Protein AF-A0A4W3GUZ5-F1 (afdb_monomer)

Nearest PDB structures (foldseek):
  1s35-assembly1_A  TM=6.437E-01  e=1.890E-01  Homo sapiens
  8akr-assembly1_A  TM=5.026E-01  e=3.483E+00  Synechocystis sp. PCC 6803
  6zw5-assembly1_B  TM=4.633E-01  e=3.705E+00  Nostoc punctiforme

Organism: Callorhinchus milii (NCBI:txid7868)

pLDDT: mean 84.27, std 14.82, range [39.38, 98.5]

InterPro domains:
  IPR002017 Spectrin repeat [PF00435] (23-90)
  IPR018159 Spectrin/alpha-actinin [cd00176] (28-142)

Secondary structure (DSSP, 8-state):
-HHHHHHHHHTTS-HHHHHHHHHHHHHHHHHHHHHHHHHHHHHHHHHHHHHHHHS-HHHHHHHHHHHHHHHHHHHHHHHHHHHHHHHHHHHHHHHHHHHHHHHHHHHHHHHHHHHHTPPP-TT-HHHHHHHHHHHHHHHT----

Solvent-accessible surface area (backbone atoms only — not comparable to full-atom values): 8164 Å² total; per-residue (Å²): 109,73,71,57,55,54,52,60,63,50,72,77,47,56,72,67,56,53,50,51,52,52,53,50,52,56,51,49,55,52,50,54,49,49,61,66,46,47,60,54,57,50,49,52,52,52,56,50,49,58,49,37,78,74,44,56,74,69,59,23,52,56,52,52,51,53,51,52,53,50,51,52,52,50,55,48,52,53,52,52,54,52,54,52,52,51,50,52,55,51,54,50,50,54,50,52,52,52,55,47,53,54,49,55,48,48,54,51,50,53,51,54,56,53,58,73,65,57,81,81,60,89,92,40,68,65,64,54,50,56,52,51,52,55,52,52,63,55,68,76,59,67,82,129

Sequence (144 aa):
KVLFITKNKLNGLGPHIIVHLFLYKTTKELQDGIGSQHAVVTSLNVTGKEIIDQSSTADAGILKEKLSSLNRRWQGVCRQVDARKKRLEEDKTLLSELQKDLKEFNCWLEEGERIVRIELVPGNEQNLKDSLETVKLQVDEIPS

Radius of gyration: 30.81 Å; Cα contacts (8 Å, |Δi|>4): 38; chains: 1; bounding box: 66×42×89 Å

Mean predicted aligned error: 10.31 Å

Structure (mmCIF, N/CA/C/O backbone):
data_AF-A0A4W3GUZ5-F1
#
_entry.id   AF-A0A4W3GUZ5-F1
#
loop_
_atom_site.group_PDB
_atom_site.id
_atom_site.type_symbol
_atom_site.label_atom_id
_atom_site.label_alt_id
_atom_site.label_comp_id
_atom_site.label_asym_id
_atom_site.label_entity_id
_atom_site.label_seq_id
_atom_site.pdbx_PDB_ins_code
_atom_site.Cartn_x
_atom_site.Cartn_y
_atom_site.Cartn_z
_atom_site.occupancy
_atom_site.B_iso_or_equiv
_atom_site.auth_seq_id
_atom_site.auth_comp_id
_atom_site.auth_asym_id
_atom_site.auth_atom_id
_atom_site.pdbx_PDB_model_num
ATOM 1 N N . LYS A 1 1 ? 3.887 33.403 -6.277 1.00 49.62 1 L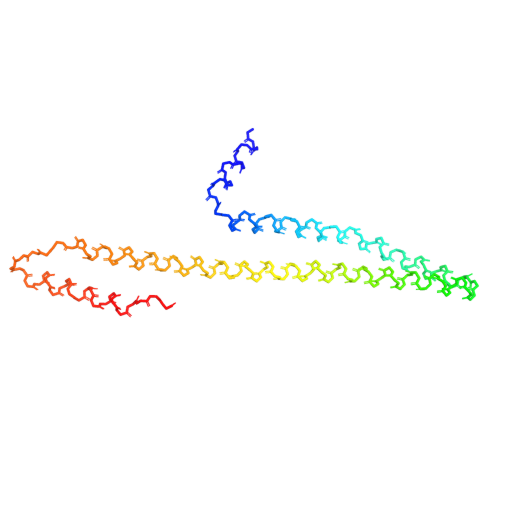YS A N 1
ATOM 2 C CA . LYS A 1 1 ? 5.107 32.859 -6.935 1.00 49.62 1 LYS A CA 1
ATOM 3 C C . LYS A 1 1 ? 5.227 31.334 -6.788 1.00 49.62 1 LYS A C 1
ATOM 5 O O . LYS A 1 1 ? 5.288 30.675 -7.814 1.00 49.62 1 LYS A O 1
ATOM 10 N N . VAL A 1 2 ? 5.141 30.754 -5.581 1.00 39.38 2 VAL A N 1
ATOM 11 C CA . VAL A 1 2 ? 5.211 29.283 -5.366 1.00 39.38 2 VAL A CA 1
ATOM 12 C C . VAL A 1 2 ? 4.138 28.495 -6.139 1.00 39.38 2 VAL A C 1
ATOM 14 O O . VAL A 1 2 ? 4.479 27.525 -6.807 1.00 39.38 2 VAL A O 1
ATOM 17 N N . LEU A 1 3 ? 2.880 28.963 -6.148 1.00 46.75 3 LEU A N 1
ATOM 18 C CA . LEU A 1 3 ? 1.769 28.337 -6.894 1.00 46.75 3 LEU A CA 1
ATOM 19 C C . LEU A 1 3 ? 1.956 28.341 -8.427 1.00 46.75 3 LEU A C 1
ATOM 21 O O . LEU A 1 3 ? 1.465 27.460 -9.121 1.00 46.75 3 LEU A O 1
ATOM 25 N N . PHE A 1 4 ? 2.660 29.343 -8.964 1.00 39.50 4 PHE A N 1
ATOM 26 C CA . PHE A 1 4 ? 2.895 29.498 -10.406 1.00 39.50 4 PHE A CA 1
ATOM 27 C C . PHE A 1 4 ? 4.003 28.554 -10.893 1.00 39.50 4 PHE A C 1
ATOM 29 O O . PHE A 1 4 ? 3.905 27.969 -11.967 1.00 39.50 4 PHE A O 1
ATOM 36 N N . ILE A 1 5 ? 5.027 28.355 -10.056 1.00 47.22 5 ILE A N 1
ATOM 37 C CA . ILE A 1 5 ? 6.128 27.421 -10.313 1.00 47.22 5 ILE A CA 1
ATOM 38 C C . ILE A 1 5 ? 5.617 25.975 -10.287 1.00 47.22 5 ILE A C 1
ATOM 40 O O . ILE A 1 5 ? 5.989 25.184 -11.147 1.00 47.22 5 ILE A O 1
ATOM 44 N N . THR A 1 6 ? 4.719 25.632 -9.359 1.00 51.03 6 THR A N 1
ATOM 45 C CA . THR A 1 6 ? 4.108 24.290 -9.308 1.00 51.03 6 THR A CA 1
ATOM 46 C C . THR A 1 6 ? 3.211 24.022 -10.512 1.00 51.03 6 THR A C 1
ATOM 48 O O . THR A 1 6 ? 3.285 22.939 -11.082 1.00 51.03 6 THR A O 1
ATOM 51 N N . LYS A 1 7 ? 2.425 25.011 -10.957 1.00 47.41 7 LYS A N 1
ATOM 52 C CA . LYS A 1 7 ? 1.562 24.871 -12.139 1.00 47.41 7 LYS A CA 1
ATOM 53 C C . LYS A 1 7 ? 2.373 24.630 -13.420 1.00 47.41 7 LYS A C 1
ATOM 55 O O . LYS A 1 7 ? 2.067 23.706 -14.159 1.00 47.41 7 LYS A O 1
ATOM 60 N N . ASN A 1 8 ? 3.467 25.369 -13.630 1.00 44.81 8 ASN A N 1
ATOM 61 C CA . ASN A 1 8 ? 4.346 25.160 -14.790 1.00 44.81 8 ASN A CA 1
ATOM 62 C C . ASN A 1 8 ? 5.109 23.828 -14.754 1.00 44.81 8 ASN A C 1
ATOM 64 O O . ASN A 1 8 ? 5.341 23.230 -15.799 1.00 44.81 8 ASN A O 1
ATOM 68 N N . LYS A 1 9 ? 5.469 23.332 -13.565 1.00 54.53 9 LYS A N 1
ATOM 69 C CA . LYS A 1 9 ? 6.187 22.057 -13.417 1.00 54.53 9 LYS A CA 1
ATOM 70 C C . LYS A 1 9 ? 5.290 20.836 -13.648 1.00 54.53 9 LYS A C 1
ATOM 72 O O . LYS A 1 9 ? 5.792 19.786 -14.019 1.00 54.53 9 LYS A O 1
ATOM 77 N N . LEU A 1 10 ? 3.977 20.989 -13.459 1.00 53.38 10 LEU A N 1
ATOM 78 C CA . LEU A 1 10 ? 2.970 19.966 -13.753 1.00 53.38 10 LEU A CA 1
ATOM 79 C C . LEU A 1 10 ? 2.587 19.929 -15.243 1.00 53.38 10 LEU A C 1
ATOM 81 O O . LEU A 1 10 ? 2.287 18.858 -15.752 1.00 53.38 10 LEU A O 1
ATOM 85 N N . ASN A 1 11 ? 2.654 21.062 -15.950 1.00 53.12 11 ASN A N 1
ATOM 86 C CA . ASN A 1 11 ? 2.258 21.170 -17.363 1.00 53.12 11 ASN A CA 1
ATOM 87 C C . ASN A 1 11 ? 3.154 20.383 -18.342 1.00 53.12 11 ASN A C 1
ATOM 89 O O . ASN A 1 11 ? 2.735 20.134 -19.466 1.00 53.12 11 ASN A O 1
ATOM 93 N N . GLY A 1 12 ? 4.372 20.009 -17.935 1.00 62.91 12 GLY A N 1
ATOM 94 C CA . GLY A 1 12 ? 5.283 19.169 -18.728 1.00 62.91 12 GLY A CA 1
ATOM 95 C C . GLY A 1 12 ? 5.261 17.685 -18.349 1.00 62.91 12 GLY A C 1
ATOM 96 O O . GLY A 1 12 ? 5.995 16.895 -18.936 1.00 62.91 12 GLY A O 1
ATOM 97 N N . LEU A 1 13 ? 4.465 17.295 -17.349 1.00 64.88 13 LEU A N 1
ATOM 98 C CA . LEU A 1 13 ? 4.357 15.906 -16.919 1.00 64.88 13 LEU A CA 1
ATOM 99 C C . LEU A 1 13 ? 3.224 15.234 -17.690 1.00 64.88 13 LEU A C 1
ATOM 101 O O . LEU A 1 13 ? 2.100 15.731 -17.715 1.00 64.88 13 LEU A O 1
ATOM 105 N N . GLY A 1 14 ? 3.518 14.090 -18.310 1.00 75.12 14 GLY A N 1
ATOM 106 C CA . GLY A 1 14 ? 2.505 13.311 -19.017 1.00 75.12 14 GLY A CA 1
ATOM 107 C C . GLY A 1 14 ? 1.321 12.942 -18.102 1.00 75.12 14 GLY A C 1
ATOM 108 O O . GLY A 1 14 ? 1.504 12.828 -16.883 1.00 75.12 14 GLY A O 1
ATOM 109 N N . PRO A 1 15 ? 0.117 12.700 -18.661 1.00 77.06 15 PRO A N 1
ATOM 110 C CA . PRO A 1 15 ? -1.101 12.416 -17.892 1.00 77.06 15 PRO A CA 1
ATOM 111 C C . PRO A 1 15 ? -0.916 11.311 -16.847 1.00 77.06 15 PRO A C 1
ATOM 113 O O . PRO A 1 15 ? -1.411 11.416 -15.727 1.00 77.06 15 PRO A O 1
ATOM 116 N N . HIS A 1 16 ? -0.126 10.290 -17.186 1.00 73.75 16 HIS A N 1
ATOM 117 C CA . HIS A 1 16 ? 0.205 9.178 -16.301 1.00 73.75 16 HIS A CA 1
ATOM 118 C C . HIS A 1 16 ? 0.897 9.625 -15.001 1.00 73.75 16 HIS A C 1
ATOM 120 O O . HIS A 1 16 ? 0.528 9.198 -13.908 1.00 73.75 16 HIS A O 1
ATOM 126 N N . ILE A 1 17 ? 1.864 10.542 -15.093 1.00 78.06 17 ILE A N 1
ATOM 127 C CA . ILE A 1 17 ? 2.620 11.033 -13.933 1.00 78.06 17 ILE A CA 1
ATOM 128 C C . ILE A 1 17 ? 1.716 11.878 -13.031 1.00 78.06 17 ILE A C 1
ATOM 130 O O . ILE A 1 17 ? 1.789 11.777 -11.806 1.00 78.06 17 ILE A O 1
ATOM 134 N N . ILE A 1 18 ? 0.829 12.680 -13.623 1.00 83.00 18 ILE A N 1
ATOM 135 C CA . ILE A 1 18 ? -0.147 13.483 -12.876 1.00 83.00 18 ILE A CA 1
ATOM 136 C C . ILE A 1 18 ? -1.091 12.571 -12.082 1.00 83.00 18 ILE A C 1
ATOM 138 O O . ILE A 1 18 ? -1.304 12.801 -10.888 1.00 83.00 18 ILE A O 1
ATOM 142 N N . VAL A 1 19 ? -1.612 11.515 -12.716 1.00 85.12 19 VAL A N 1
ATOM 143 C CA . VAL A 1 19 ? -2.472 10.520 -12.057 1.00 85.12 19 VAL A CA 1
ATOM 144 C C . VAL A 1 19 ? -1.721 9.825 -10.922 1.00 85.12 19 VAL A C 1
ATOM 146 O O . VAL A 1 19 ? -2.227 9.789 -9.800 1.00 85.12 19 VAL A O 1
ATOM 149 N N . HIS A 1 20 ? -0.493 9.360 -11.159 1.00 84.69 20 HIS A N 1
ATOM 150 C CA . HIS A 1 20 ? 0.327 8.723 -10.128 1.00 84.69 20 HIS A CA 1
ATOM 151 C C . HIS A 1 20 ? 0.568 9.649 -8.920 1.00 84.69 20 HIS A C 1
ATOM 153 O O . HIS A 1 20 ? 0.384 9.239 -7.774 1.00 84.69 20 HIS A O 1
ATOM 159 N N . LEU A 1 21 ? 0.911 10.924 -9.143 1.00 86.44 21 LEU A N 1
ATOM 160 C CA . LEU A 1 21 ? 1.112 11.902 -8.064 1.00 86.44 21 LEU A CA 1
ATOM 161 C C . LEU A 1 21 ? -0.167 12.161 -7.255 1.00 86.44 21 LEU A C 1
ATOM 163 O O . LEU A 1 21 ? -0.114 12.264 -6.026 1.00 86.44 21 LEU A O 1
ATOM 167 N N . PHE A 1 22 ? -1.317 12.251 -7.925 1.00 89.50 22 PHE A N 1
ATOM 168 C CA . PHE A 1 22 ? -2.608 12.417 -7.260 1.00 89.50 22 PHE A CA 1
ATOM 169 C C . PHE A 1 22 ? -2.973 11.189 -6.413 1.00 89.50 22 PHE A C 1
ATOM 171 O O . PHE A 1 22 ? -3.372 11.319 -5.249 1.00 89.50 22 PHE A O 1
ATOM 178 N N . LEU A 1 23 ? -2.796 9.989 -6.969 1.00 91.38 23 LEU A N 1
ATOM 179 C CA . LEU A 1 23 ? -3.046 8.735 -6.262 1.00 91.38 23 LEU A CA 1
ATOM 180 C C . LEU A 1 23 ? -2.109 8.567 -5.065 1.00 91.38 23 LEU A C 1
ATOM 182 O O . LEU A 1 23 ? -2.572 8.160 -3.998 1.00 91.38 23 LEU A O 1
ATOM 186 N N . TYR A 1 24 ? -0.837 8.936 -5.206 1.00 91.06 24 TYR A N 1
ATOM 187 C CA . TYR A 1 24 ? 0.133 8.933 -4.114 1.00 91.06 24 TYR A CA 1
ATOM 188 C C . TYR A 1 24 ? -0.286 9.865 -2.982 1.00 91.06 24 TYR A C 1
ATOM 190 O O . TYR A 1 24 ? -0.381 9.440 -1.830 1.00 91.06 24 TYR A O 1
ATOM 198 N N . LYS A 1 25 ? -0.608 11.121 -3.310 1.00 92.25 25 LYS A N 1
ATOM 199 C CA . LYS A 1 25 ? -1.028 12.117 -2.320 1.00 92.25 25 LYS A CA 1
ATOM 200 C C . LYS A 1 25 ? -2.247 11.643 -1.528 1.00 92.25 25 LYS A C 1
ATOM 202 O O . LYS A 1 25 ? -2.212 11.627 -0.303 1.00 92.25 25 LYS A O 1
ATOM 207 N N . THR A 1 26 ? -3.293 11.215 -2.227 1.00 93.81 26 THR A N 1
ATOM 208 C CA . THR A 1 26 ? -4.536 10.765 -1.583 1.00 93.81 26 THR A CA 1
ATOM 209 C C . THR A 1 26 ? -4.342 9.483 -0.767 1.00 93.81 26 THR A C 1
ATOM 211 O O . THR A 1 26 ? -4.942 9.335 0.292 1.00 93.81 26 THR A O 1
ATOM 214 N N . THR A 1 27 ? -3.470 8.563 -1.197 1.00 94.19 27 THR A N 1
ATOM 215 C CA . THR A 1 27 ? -3.127 7.364 -0.406 1.00 94.19 27 THR A CA 1
ATOM 216 C C . THR A 1 27 ? -2.390 7.737 0.880 1.00 94.19 27 THR A C 1
ATOM 218 O O . THR A 1 27 ? -2.690 7.179 1.934 1.00 94.19 27 THR A O 1
ATOM 221 N N . LYS A 1 28 ? -1.474 8.710 0.816 1.00 93.88 28 LYS A N 1
ATOM 222 C CA . LYS A 1 28 ? -0.751 9.211 1.989 1.00 93.88 28 LYS A CA 1
ATOM 223 C C . LYS A 1 28 ? -1.691 9.860 3.007 1.00 93.88 28 LYS A C 1
ATOM 225 O O . LYS A 1 28 ? -1.638 9.507 4.177 1.00 93.88 28 LYS A O 1
ATOM 230 N N . GLU A 1 29 ? -2.597 10.728 2.557 1.00 95.62 29 GLU A N 1
ATOM 231 C CA . GLU A 1 29 ? -3.604 11.368 3.422 1.00 95.62 29 GLU A CA 1
ATOM 232 C C . GLU A 1 29 ? -4.479 10.333 4.153 1.00 95.62 29 GLU A C 1
ATOM 234 O O . GLU A 1 29 ? -4.759 10.478 5.342 1.00 95.62 29 GLU A O 1
ATOM 239 N N . LEU A 1 30 ? -4.869 9.249 3.470 1.00 95.56 30 LEU A N 1
ATOM 240 C CA . LEU A 1 30 ? -5.607 8.144 4.090 1.00 95.56 30 LEU A CA 1
ATOM 241 C C . LEU A 1 30 ? -4.767 7.384 5.125 1.00 95.56 30 LEU A C 1
ATOM 243 O O . LEU A 1 30 ? -5.295 6.969 6.156 1.00 95.56 30 LEU A O 1
ATOM 247 N N . GLN A 1 31 ? -3.473 7.201 4.864 1.00 96.56 31 GLN A N 1
ATOM 248 C CA . GLN A 1 31 ? -2.564 6.497 5.766 1.00 96.56 31 GLN A CA 1
ATOM 249 C C . GLN A 1 31 ? -2.292 7.310 7.040 1.00 96.56 31 GLN A C 1
ATOM 251 O O . GLN A 1 31 ? -2.350 6.762 8.142 1.00 96.56 31 GLN A O 1
ATOM 256 N N . ASP A 1 32 ? -2.103 8.622 6.898 1.00 95.81 32 ASP A N 1
ATOM 257 C CA . ASP A 1 32 ? -1.996 9.562 8.017 1.00 95.81 32 ASP A CA 1
ATOM 258 C C . ASP A 1 32 ? -3.306 9.583 8.830 1.00 95.81 32 ASP A C 1
ATOM 260 O O . ASP A 1 32 ? -3.294 9.520 10.063 1.00 95.81 32 ASP A O 1
ATOM 264 N N . GLY A 1 33 ? -4.451 9.573 8.135 1.00 96.50 33 GLY A N 1
ATOM 265 C CA . GLY A 1 33 ? -5.777 9.420 8.732 1.00 96.50 33 GLY A CA 1
ATOM 266 C C . GLY A 1 33 ? -5.899 8.155 9.586 1.00 96.50 33 GLY A C 1
ATOM 267 O O . GLY A 1 33 ? -6.305 8.241 10.746 1.00 96.50 33 GLY A O 1
ATOM 268 N N . ILE A 1 34 ? -5.482 6.996 9.067 1.00 97.00 34 ILE A N 1
ATOM 269 C CA . ILE A 1 34 ? -5.437 5.741 9.836 1.00 97.00 34 ILE A CA 1
ATOM 270 C C . ILE A 1 34 ? -4.531 5.884 11.062 1.00 97.00 34 ILE A C 1
ATOM 272 O O . ILE A 1 34 ? -4.941 5.524 12.165 1.00 97.00 34 ILE A O 1
ATOM 276 N N . GLY A 1 35 ? -3.327 6.437 10.898 1.00 94.88 35 GLY A N 1
ATOM 277 C CA . GLY A 1 35 ? -2.393 6.643 12.006 1.00 94.88 35 GLY A CA 1
ATOM 278 C C . GLY A 1 35 ? -3.012 7.465 13.140 1.00 94.88 35 GLY A C 1
ATOM 279 O O . GLY A 1 35 ? -2.959 7.058 14.300 1.00 94.88 35 GLY A O 1
ATOM 280 N N . SER A 1 36 ? -3.686 8.568 12.801 1.00 95.38 36 SER A N 1
ATOM 281 C CA . SER A 1 36 ? -4.362 9.425 13.786 1.00 95.38 36 SER A CA 1
ATOM 282 C C . SER A 1 36 ? -5.522 8.731 14.512 1.00 95.38 36 SER A C 1
ATOM 284 O O . SER A 1 36 ? -5.697 8.910 15.716 1.00 95.38 36 SER A O 1
ATOM 286 N N . GLN A 1 37 ? -6.304 7.908 13.807 1.00 96.31 37 GLN A N 1
ATOM 287 C CA . GLN A 1 37 ? -7.479 7.241 14.376 1.00 96.31 37 GLN A CA 1
ATOM 288 C C . GLN A 1 37 ? -7.128 5.961 15.145 1.00 96.31 37 GLN A C 1
ATOM 290 O O . 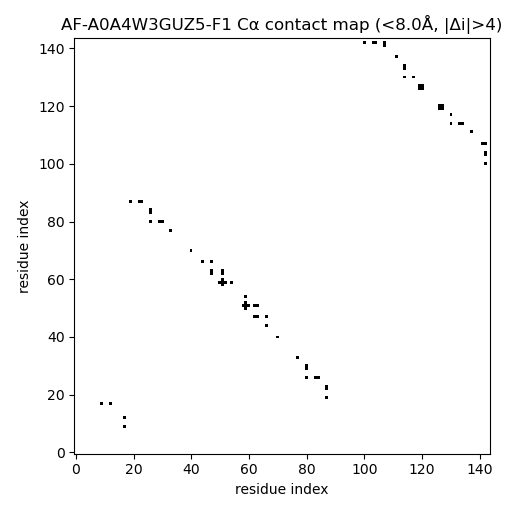GLN A 1 37 ? -7.936 5.482 15.943 1.00 96.31 37 GLN A O 1
ATOM 295 N N . HIS A 1 38 ? -5.918 5.422 14.972 1.00 96.38 38 HIS A N 1
ATOM 296 C CA . HIS A 1 38 ? -5.486 4.196 15.641 1.00 96.38 38 HIS A CA 1
ATOM 297 C C . HIS A 1 38 ? -5.580 4.295 17.173 1.00 96.38 38 HIS A C 1
ATOM 299 O O . HIS A 1 38 ? -6.084 3.381 17.834 1.00 96.38 38 HIS A O 1
ATOM 305 N N . ALA A 1 39 ? -5.133 5.416 17.749 1.00 96.00 39 ALA A N 1
ATOM 306 C CA . ALA A 1 39 ? -5.196 5.643 19.193 1.00 96.00 39 ALA A CA 1
ATOM 307 C C . ALA A 1 39 ? -6.645 5.697 19.705 1.00 96.00 39 ALA A C 1
ATOM 309 O O . ALA A 1 39 ? -6.954 5.117 20.745 1.00 96.00 39 ALA A O 1
ATOM 310 N N . VAL A 1 40 ? -7.546 6.318 18.937 1.00 97.25 40 VAL A N 1
ATOM 311 C CA . VAL A 1 40 ? -8.975 6.419 19.267 1.00 97.25 40 VAL A CA 1
ATOM 312 C C . VAL A 1 40 ? -9.623 5.036 19.287 1.00 97.25 40 VAL A C 1
ATOM 314 O O . VAL A 1 40 ? -10.270 4.673 20.266 1.00 97.25 40 VAL A O 1
ATOM 317 N N . VAL A 1 41 ? -9.404 4.223 18.249 1.00 97.81 41 VAL A N 1
ATOM 318 C CA . VAL A 1 41 ? -9.941 2.852 18.181 1.00 97.81 41 VAL A CA 1
ATOM 319 C C . VAL A 1 41 ? -9.376 1.978 19.301 1.00 97.81 41 VAL A C 1
ATOM 321 O O . VAL A 1 41 ? -10.101 1.174 19.885 1.00 97.81 41 VAL A O 1
ATOM 324 N N . THR A 1 42 ? -8.099 2.149 19.644 1.00 97.25 42 THR A N 1
ATOM 325 C CA . THR A 1 42 ? -7.472 1.423 20.758 1.00 97.25 42 THR A CA 1
ATOM 326 C C . THR A 1 42 ? -8.114 1.803 22.091 1.00 97.25 42 THR A C 1
ATOM 328 O O . THR A 1 42 ? -8.525 0.922 22.843 1.00 97.25 42 THR A O 1
ATOM 331 N N . SER A 1 43 ? -8.276 3.102 22.358 1.00 97.62 43 SER A N 1
ATOM 332 C CA . SER A 1 43 ? -8.922 3.599 23.577 1.00 97.62 43 SER A CA 1
ATOM 333 C C . SER A 1 43 ? -10.373 3.128 23.690 1.00 97.62 43 SER A C 1
ATOM 335 O O . SER A 1 43 ? -10.755 2.622 24.741 1.00 97.62 43 SER A O 1
ATOM 337 N N . LEU A 1 44 ? -11.154 3.187 22.605 1.00 97.31 44 LEU A N 1
ATOM 338 C CA . LEU A 1 44 ? -12.534 2.685 22.587 1.00 97.31 44 LEU A CA 1
ATOM 339 C C . LEU A 1 44 ? -12.622 1.196 22.935 1.00 97.31 44 LEU A C 1
ATOM 341 O O . LEU A 1 44 ? -13.555 0.784 23.619 1.00 97.31 44 LEU A O 1
ATOM 345 N N . ASN A 1 45 ? -11.661 0.386 22.487 1.00 97.88 45 ASN A N 1
ATOM 346 C CA . ASN A 1 45 ? -11.614 -1.032 22.833 1.00 97.88 45 ASN A CA 1
ATOM 347 C C . ASN A 1 45 ? -11.256 -1.268 24.303 1.00 97.88 45 ASN A C 1
ATOM 349 O O . ASN A 1 45 ? -11.859 -2.135 24.931 1.00 97.88 45 ASN A O 1
ATOM 353 N N . VAL A 1 46 ? -10.303 -0.506 24.850 1.00 98.00 46 VAL A N 1
ATOM 354 C CA . VAL A 1 46 ? -9.912 -0.599 26.267 1.00 98.00 46 VAL A CA 1
ATOM 355 C C . VAL A 1 46 ? -11.082 -0.201 27.163 1.00 98.00 46 VAL A C 1
ATOM 357 O O . VAL A 1 46 ? -11.570 -1.028 27.928 1.00 98.00 46 VAL A O 1
ATOM 360 N N . THR A 1 47 ? -11.605 1.013 26.993 1.00 97.75 47 THR A N 1
ATOM 361 C CA . THR A 1 47 ? -12.738 1.518 27.781 1.00 97.75 47 THR A CA 1
ATOM 362 C C . THR A 1 47 ? -13.990 0.671 27.570 1.00 97.75 47 THR A C 1
ATOM 364 O O . THR A 1 47 ? -14.716 0.367 28.510 1.00 97.75 47 THR A O 1
ATOM 367 N N . GLY A 1 48 ? -14.241 0.231 26.336 1.00 97.56 48 GLY A N 1
ATOM 368 C CA . GLY A 1 48 ? -15.364 -0.646 26.030 1.00 97.56 48 GLY A CA 1
ATOM 369 C C . GLY A 1 48 ? -15.288 -1.984 26.767 1.00 97.56 48 GLY A C 1
ATOM 370 O O . GLY A 1 48 ? -16.312 -2.473 27.237 1.00 97.56 48 GLY A O 1
ATOM 371 N N . LYS A 1 49 ? -14.087 -2.553 26.920 1.00 96.88 49 LYS A N 1
ATOM 372 C CA . LYS A 1 49 ? -13.872 -3.775 27.701 1.00 96.88 49 LYS A CA 1
ATOM 373 C C . LYS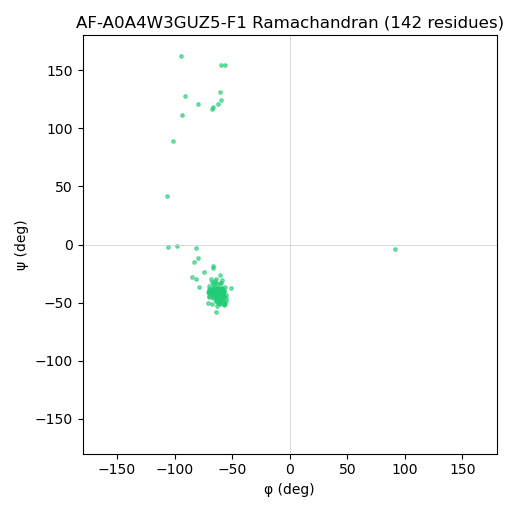 A 1 49 ? -14.116 -3.547 29.195 1.00 96.88 49 LYS A C 1
ATOM 375 O O . LYS A 1 49 ? -14.825 -4.339 29.803 1.00 96.88 49 LYS A O 1
ATOM 380 N N . GLU A 1 50 ? -13.613 -2.448 29.752 1.00 97.56 50 GLU A N 1
ATOM 381 C CA . GLU A 1 50 ? -13.842 -2.086 31.161 1.00 97.56 50 GLU A CA 1
ATOM 382 C C . GLU A 1 50 ? -15.337 -1.942 31.484 1.00 97.56 50 GLU A C 1
ATOM 384 O O . GLU A 1 50 ? -15.797 -2.417 32.521 1.00 97.56 50 GLU A O 1
ATOM 389 N N . ILE A 1 51 ? -16.112 -1.333 30.579 1.00 96.88 51 ILE A N 1
ATOM 390 C CA . ILE A 1 51 ? -17.566 -1.184 30.738 1.00 96.88 51 ILE A CA 1
ATOM 391 C C . ILE A 1 51 ? -18.267 -2.542 30.646 1.00 96.88 51 ILE A C 1
ATOM 393 O O . ILE A 1 51 ? -19.162 -2.816 31.444 1.00 96.88 51 ILE A O 1
ATOM 397 N N . ILE A 1 52 ? -17.873 -3.397 29.696 1.00 97.50 52 ILE A N 1
ATOM 398 C CA . ILE A 1 52 ? -18.418 -4.758 29.556 1.00 97.50 52 ILE A CA 1
ATOM 399 C C . ILE A 1 52 ? -18.258 -5.541 30.862 1.00 97.50 52 ILE A C 1
ATOM 401 O O . ILE A 1 52 ? -19.215 -6.180 31.295 1.00 97.50 52 ILE A O 1
ATOM 405 N N . ASP A 1 53 ? -17.092 -5.447 31.503 1.00 96.19 53 ASP A N 1
ATOM 406 C CA . ASP A 1 53 ? -16.777 -6.182 32.733 1.00 96.19 53 ASP A CA 1
ATOM 407 C C . ASP A 1 53 ? -17.625 -5.725 33.942 1.00 96.19 53 ASP A C 1
ATOM 409 O O . ASP A 1 53 ? -17.779 -6.472 34.907 1.00 96.19 53 ASP A O 1
ATOM 413 N N . GLN A 1 54 ? -18.210 -4.522 33.886 1.00 96.50 54 GLN A N 1
ATOM 414 C CA . GLN A 1 54 ? -19.045 -3.933 34.946 1.00 96.50 54 GLN A CA 1
ATOM 415 C C . GLN A 1 54 ? -20.549 -3.944 34.622 1.00 96.50 54 GLN A C 1
ATOM 417 O O . GLN A 1 54 ? -21.363 -3.492 35.428 1.00 96.50 54 GLN A O 1
ATOM 422 N N . SER A 1 55 ? -20.932 -4.421 33.436 1.00 94.75 55 SER A N 1
ATOM 423 C CA . SER A 1 55 ? -22.301 -4.326 32.923 1.00 94.75 55 SER A CA 1
ATOM 424 C C . SER A 1 55 ? -23.136 -5.573 33.209 1.00 94.75 55 SER A C 1
ATOM 426 O O . SER A 1 55 ? -22.622 -6.668 33.443 1.00 94.75 55 SER A O 1
ATOM 428 N N . SER A 1 56 ? -24.461 -5.425 33.114 1.00 96.00 56 SER A N 1
ATOM 429 C CA . SER A 1 56 ? -25.368 -6.573 33.058 1.00 96.00 56 SER A CA 1
ATOM 430 C C . SER A 1 56 ? -25.046 -7.455 31.841 1.00 96.00 56 SER A C 1
ATOM 432 O O . SER A 1 56 ? -24.542 -6.970 30.826 1.00 96.00 56 SER A O 1
ATOM 434 N N . THR A 1 57 ? -25.368 -8.752 31.893 1.00 94.50 57 THR A N 1
ATOM 435 C CA . THR A 1 57 ? -25.097 -9.679 30.775 1.00 94.50 57 THR A CA 1
ATOM 436 C C . THR A 1 57 ? -25.727 -9.215 29.456 1.00 94.50 57 THR A C 1
ATOM 438 O O . THR A 1 57 ? -25.121 -9.377 28.396 1.00 94.50 57 THR A O 1
ATOM 441 N N . ALA A 1 58 ? -26.921 -8.617 29.515 1.00 95.56 58 ALA A N 1
ATOM 442 C CA . ALA A 1 58 ? -27.609 -8.095 28.339 1.00 95.56 58 ALA A CA 1
ATOM 443 C C . ALA A 1 58 ? -26.863 -6.893 27.731 1.00 95.56 58 ALA A C 1
ATOM 445 O O . ALA A 1 58 ? -26.541 -6.908 26.541 1.00 95.56 58 ALA A O 1
ATOM 446 N N . ASP A 1 59 ? -26.518 -5.894 28.549 1.00 95.31 59 ASP A N 1
ATOM 447 C CA . ASP A 1 59 ? -25.831 -4.677 28.089 1.00 95.31 59 ASP A CA 1
ATOM 448 C C . ASP A 1 59 ? -24.406 -4.975 27.600 1.00 95.31 59 ASP A C 1
ATOM 450 O O . ASP A 1 59 ? -23.971 -4.468 26.560 1.00 95.31 59 ASP A O 1
ATOM 454 N N . ALA A 1 60 ? -23.704 -5.872 28.299 1.00 96.62 60 ALA A N 1
ATOM 455 C CA . ALA A 1 60 ? -22.395 -6.383 27.907 1.00 96.62 60 ALA A CA 1
ATOM 456 C C . ALA A 1 60 ? -22.431 -7.046 26.519 1.00 96.62 60 ALA A C 1
ATOM 458 O O . ALA A 1 60 ? -21.543 -6.814 25.693 1.00 96.62 60 ALA A O 1
ATOM 459 N N . GLY A 1 61 ? -23.469 -7.841 26.236 1.00 97.06 61 GLY A N 1
ATOM 460 C CA . GLY A 1 61 ? -23.673 -8.472 24.931 1.00 97.06 61 GLY A CA 1
ATOM 461 C C . GLY A 1 61 ? -23.821 -7.449 23.803 1.00 97.06 61 GLY A C 1
ATOM 462 O O . GLY A 1 61 ? -23.118 -7.537 22.793 1.00 97.06 61 GLY A O 1
ATOM 463 N N . ILE A 1 62 ? -24.664 -6.433 24.011 1.00 96.94 62 ILE A N 1
ATOM 464 C CA . ILE A 1 62 ? -24.903 -5.357 23.036 1.00 96.94 62 ILE A CA 1
ATOM 465 C C . ILE A 1 62 ? -23.613 -4.572 22.761 1.00 96.94 62 ILE A C 1
ATOM 467 O O . ILE A 1 62 ? -23.268 -4.310 21.604 1.00 96.94 62 ILE A O 1
ATOM 471 N N . LEU A 1 63 ? -22.871 -4.192 23.805 1.00 97.25 63 LEU A N 1
ATOM 472 C CA . LEU A 1 63 ? -21.631 -3.428 23.646 1.00 97.25 63 LEU A CA 1
ATOM 473 C C . LEU A 1 63 ? -20.542 -4.249 22.940 1.00 97.25 63 LEU A C 1
ATOM 475 O O . LEU A 1 63 ? -19.857 -3.732 22.052 1.00 97.25 63 LEU A O 1
ATOM 479 N N . LYS A 1 64 ? -20.426 -5.543 23.255 1.00 97.50 64 LYS A N 1
ATOM 480 C CA . LYS A 1 64 ? -19.486 -6.453 22.587 1.00 97.50 64 LYS A CA 1
ATOM 481 C C . LYS A 1 64 ? -19.772 -6.574 21.091 1.00 97.50 64 LYS A C 1
ATOM 483 O O . LYS A 1 64 ? -18.833 -6.574 20.288 1.00 97.50 64 LYS A O 1
ATOM 488 N N . GLU A 1 65 ? -21.042 -6.641 20.697 1.00 98.12 65 GLU A N 1
ATOM 489 C CA . GLU A 1 65 ? -21.436 -6.672 19.286 1.00 98.12 65 GLU A CA 1
ATOM 490 C C . GLU A 1 65 ? -21.055 -5.367 18.571 1.00 98.12 65 GLU A C 1
ATOM 492 O O . GLU A 1 65 ? -20.426 -5.395 17.507 1.00 98.12 65 GLU A O 1
ATOM 497 N N . LYS A 1 66 ? -21.343 -4.215 19.189 1.00 97.75 66 LYS A N 1
ATOM 498 C CA . LYS A 1 66 ? -20.982 -2.897 18.643 1.00 97.75 66 LYS A CA 1
ATOM 499 C C . LYS A 1 66 ? -19.470 -2.736 18.464 1.00 97.75 66 LYS A C 1
ATOM 501 O O . LYS A 1 66 ? -19.036 -2.313 17.390 1.00 97.75 66 LYS A O 1
ATOM 506 N N . LEU A 1 67 ? -18.667 -3.118 19.461 1.00 98.06 67 LEU A N 1
ATOM 507 C CA . LEU A 1 67 ? -17.200 -3.099 19.367 1.00 98.06 67 LEU A CA 1
ATOM 508 C C . LEU A 1 67 ? -16.687 -4.055 18.287 1.00 98.06 67 LEU A C 1
ATOM 510 O O . LEU A 1 67 ? -15.802 -3.700 17.510 1.00 98.06 67 LEU A O 1
ATOM 514 N N . SER A 1 68 ? -17.276 -5.247 18.176 1.00 98.06 68 SER A N 1
ATOM 515 C CA . SER A 1 68 ? -16.910 -6.216 17.135 1.00 98.06 68 SER A CA 1
ATOM 516 C C . SER A 1 68 ? -17.183 -5.671 15.730 1.00 98.06 68 SER A C 1
ATOM 518 O O . SER A 1 68 ? -16.342 -5.800 14.836 1.00 98.06 68 SER A O 1
ATOM 520 N N . SER A 1 69 ? -18.329 -5.014 15.535 1.00 98.25 69 SER A N 1
ATOM 521 C CA . SER A 1 69 ? -18.685 -4.358 14.272 1.00 98.25 69 SER A CA 1
ATOM 522 C C . SER A 1 69 ? -17.733 -3.203 13.936 1.00 98.25 69 SER A C 1
ATOM 524 O O . SER A 1 69 ? -17.222 -3.128 12.813 1.00 98.25 69 SER A O 1
ATOM 526 N N . LEU A 1 70 ? -17.421 -2.345 14.917 1.00 97.88 70 LEU A N 1
ATOM 527 C CA . LEU A 1 70 ? -16.446 -1.259 14.774 1.00 97.88 70 LEU A CA 1
ATOM 528 C C . LEU A 1 70 ? -15.075 -1.794 14.340 1.00 97.88 70 LEU A C 1
ATOM 530 O O . LEU A 1 70 ? -14.528 -1.337 13.336 1.00 97.88 70 LEU A O 1
ATOM 534 N N . ASN A 1 71 ? -14.554 -2.800 15.044 1.00 98.19 71 ASN A N 1
ATOM 535 C CA . ASN A 1 71 ? -13.246 -3.389 14.761 1.00 98.19 71 ASN A CA 1
ATOM 536 C C . ASN A 1 71 ? -13.190 -4.048 13.383 1.00 98.19 71 ASN A C 1
ATOM 538 O O . ASN A 1 71 ? -12.200 -3.895 12.667 1.00 98.19 71 ASN A O 1
ATOM 542 N N . ARG A 1 72 ? -14.263 -4.730 12.964 1.00 98.50 72 ARG A N 1
ATOM 543 C CA . ARG A 1 72 ? -14.350 -5.308 11.617 1.00 98.50 72 ARG A CA 1
ATOM 544 C C . ARG A 1 72 ? -14.266 -4.226 10.540 1.00 98.50 72 ARG A C 1
ATOM 546 O O . ARG A 1 72 ? -13.536 -4.391 9.563 1.00 98.50 72 ARG A O 1
ATOM 553 N N . ARG A 1 73 ? -14.997 -3.120 10.712 1.00 98.06 73 ARG A N 1
ATOM 554 C CA . ARG A 1 73 ? -14.966 -1.978 9.782 1.00 98.06 73 ARG A CA 1
ATOM 555 C C . ARG A 1 73 ? -13.591 -1.319 9.757 1.00 98.06 73 ARG A C 1
ATOM 557 O O . ARG A 1 73 ? -13.070 -1.077 8.673 1.00 98.06 73 ARG A O 1
ATOM 564 N N . TRP A 1 74 ? -12.988 -1.103 10.924 1.00 98.25 74 TRP A N 1
ATOM 565 C CA . TRP A 1 74 ? -11.640 -0.553 11.063 1.00 98.25 74 TRP A CA 1
ATOM 566 C C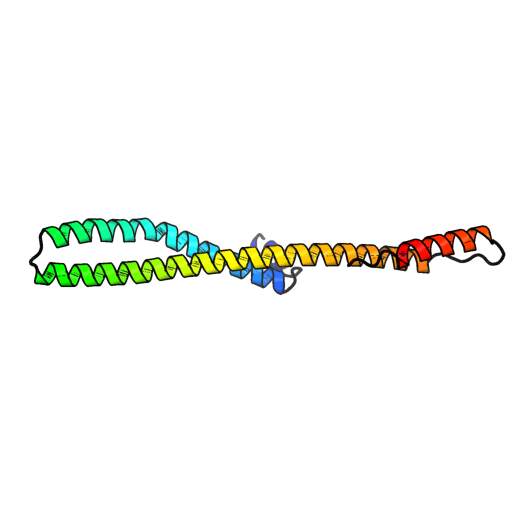 . TRP A 1 74 ? -10.595 -1.395 10.322 1.00 98.25 74 TRP A C 1
ATOM 568 O O . TRP A 1 74 ? -9.898 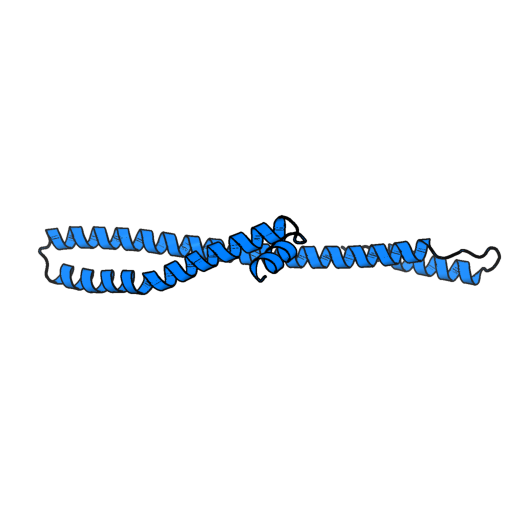-0.890 9.446 1.00 98.25 74 TRP A O 1
ATOM 578 N N . GLN A 1 75 ? -10.561 -2.707 10.573 1.00 98.19 75 GLN A N 1
ATOM 579 C CA . GLN A 1 75 ? -9.682 -3.636 9.853 1.00 98.19 75 GLN A CA 1
ATOM 580 C C . GLN A 1 75 ? -9.957 -3.653 8.343 1.00 98.19 75 GLN A C 1
ATOM 582 O O . GLN A 1 75 ? -9.047 -3.860 7.542 1.00 98.19 75 GLN A O 1
ATOM 587 N N . GLY A 1 76 ? -11.213 -3.462 7.933 1.00 98.12 76 GLY A N 1
ATOM 588 C CA . GLY A 1 76 ? -11.582 -3.285 6.530 1.00 98.12 76 GLY A CA 1
ATOM 589 C C . GLY A 1 76 ? -10.915 -2.059 5.906 1.00 98.12 76 GLY A C 1
ATOM 590 O O . GLY A 1 76 ? -10.291 -2.185 4.856 1.00 98.12 76 GLY A O 1
ATOM 591 N N . VAL A 1 77 ? -10.998 -0.904 6.571 1.00 97.50 77 VAL A N 1
ATOM 592 C CA . VAL A 1 77 ? -10.371 0.348 6.116 1.00 97.50 77 VAL A CA 1
ATOM 593 C C . VAL A 1 77 ? -8.853 0.202 6.032 1.00 97.50 77 VAL A C 1
ATOM 595 O O . VAL A 1 77 ? -8.285 0.502 4.982 1.00 97.50 77 VAL A O 1
ATOM 598 N N . CYS A 1 78 ? -8.203 -0.328 7.075 1.00 97.88 78 CYS A N 1
ATOM 599 C CA . CYS A 1 78 ? -6.751 -0.531 7.071 1.00 97.88 78 CYS A CA 1
ATOM 600 C C . CYS A 1 78 ? -6.305 -1.403 5.892 1.00 97.88 78 CYS A C 1
ATOM 602 O O . CYS A 1 78 ? -5.461 -0.989 5.102 1.00 97.88 78 CYS A O 1
ATOM 604 N N . ARG A 1 79 ? -6.959 -2.557 5.690 1.00 98.12 79 ARG A N 1
ATOM 605 C CA . ARG A 1 79 ? -6.644 -3.458 4.570 1.00 98.12 79 ARG A CA 1
ATOM 606 C C . ARG A 1 79 ? -6.828 -2.801 3.205 1.00 98.12 79 ARG A C 1
ATOM 608 O O . ARG A 1 79 ? -6.035 -3.054 2.303 1.00 98.12 79 ARG A O 1
ATOM 615 N N . GLN A 1 80 ? -7.863 -1.982 3.028 1.00 97.62 80 GLN A N 1
ATOM 616 C CA . GLN A 1 80 ? -8.099 -1.296 1.755 1.00 97.62 80 GLN A CA 1
ATOM 617 C C . GLN A 1 80 ? -7.013 -0.261 1.451 1.00 97.62 80 GLN A C 1
ATOM 619 O O . GLN A 1 80 ? -6.554 -0.188 0.308 1.00 97.62 80 GLN A O 1
ATOM 624 N N . VAL A 1 81 ? -6.585 0.512 2.452 1.00 96.88 81 VAL A N 1
ATOM 625 C CA . VAL A 1 81 ? -5.507 1.498 2.285 1.00 96.88 81 VAL A CA 1
ATOM 626 C C . VAL A 1 81 ? -4.168 0.807 2.035 1.00 96.88 81 VAL A C 1
ATOM 628 O O . VAL A 1 81 ? -3.454 1.203 1.114 1.00 96.88 81 VAL A O 1
ATOM 631 N N . ASP A 1 82 ? -3.865 -0.274 2.752 1.00 97.00 82 ASP A N 1
ATOM 632 C CA . ASP A 1 82 ? -2.640 -1.052 2.533 1.00 97.00 82 ASP A CA 1
ATOM 633 C C . ASP A 1 82 ? -2.610 -1.697 1.142 1.00 97.00 82 ASP A C 1
ATOM 635 O O . ASP A 1 82 ? -1.608 -1.605 0.431 1.00 97.00 82 ASP A O 1
ATOM 639 N N . ALA A 1 83 ? -3.726 -2.282 0.694 1.00 96.81 83 ALA A N 1
ATOM 640 C CA . ALA A 1 83 ? -3.834 -2.845 -0.651 1.00 96.81 83 ALA A CA 1
ATOM 641 C C . ALA A 1 83 ? -3.677 -1.772 -1.738 1.00 96.81 83 ALA A C 1
ATOM 643 O O . ALA A 1 83 ? -3.053 -2.016 -2.770 1.00 96.81 83 ALA A O 1
ATOM 644 N N . ARG A 1 84 ? -4.230 -0.575 -1.513 1.00 95.50 84 ARG A N 1
ATOM 645 C CA . ARG A 1 84 ? -4.061 0.566 -2.417 1.00 95.50 84 ARG A CA 1
ATOM 646 C C . ARG A 1 84 ? -2.604 1.022 -2.484 1.00 95.50 84 ARG A C 1
ATOM 648 O O . ARG A 1 84 ? -2.115 1.266 -3.581 1.00 95.50 84 ARG A O 1
ATOM 655 N N . LYS A 1 85 ? -1.915 1.102 -1.343 1.00 95.06 85 LYS A N 1
ATOM 656 C CA . LYS A 1 85 ? -0.483 1.422 -1.288 1.00 95.06 85 LYS A CA 1
ATOM 657 C C . LYS A 1 85 ? 0.349 0.394 -2.048 1.00 95.06 85 LYS A C 1
ATOM 659 O O . LYS A 1 85 ? 1.196 0.787 -2.837 1.00 95.06 85 LYS A O 1
ATOM 664 N N . LYS A 1 86 ? 0.084 -0.900 -1.846 1.00 95.75 86 LYS A N 1
ATOM 665 C CA . LYS A 1 86 ? 0.807 -1.975 -2.536 1.00 95.75 86 LYS A CA 1
ATOM 666 C C . LYS A 1 86 ? 0.697 -1.849 -4.059 1.00 95.75 86 LYS A C 1
ATOM 668 O O . LYS A 1 86 ? 1.724 -1.834 -4.722 1.00 95.75 86 LYS A O 1
ATOM 673 N N . ARG A 1 87 ? -0.522 -1.663 -4.582 1.00 93.44 87 ARG A N 1
ATOM 674 C CA . ARG A 1 87 ? -0.741 -1.455 -6.025 1.00 93.44 87 ARG A CA 1
ATOM 675 C C . ARG A 1 87 ? 0.022 -0.251 -6.567 1.00 93.44 87 ARG A C 1
ATOM 677 O O . ARG A 1 87 ? 0.605 -0.329 -7.632 1.00 93.44 87 ARG A O 1
ATOM 684 N N . LEU A 1 88 ? 0.054 0.850 -5.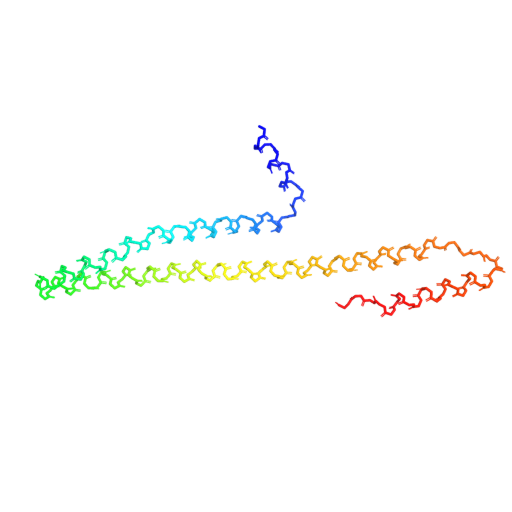818 1.00 92.06 88 LEU A N 1
ATOM 685 C CA . LEU A 1 88 ? 0.764 2.046 -6.260 1.00 92.06 88 LEU A CA 1
ATOM 686 C C . LEU A 1 88 ? 2.285 1.831 -6.350 1.00 92.06 88 LEU A C 1
ATOM 688 O O . LEU A 1 88 ? 2.919 2.362 -7.256 1.00 92.06 88 LEU A O 1
ATOM 692 N N . GLU A 1 89 ? 2.875 1.062 -5.432 1.00 92.06 89 GLU A N 1
ATOM 693 C CA . GLU A 1 89 ? 4.299 0.710 -5.519 1.00 92.06 89 GLU A CA 1
ATOM 694 C C . GLU A 1 89 ? 4.578 -0.269 -6.671 1.00 92.06 89 GLU A C 1
ATOM 696 O O . GLU A 1 89 ? 5.600 -0.135 -7.337 1.00 92.06 89 GLU A O 1
ATOM 701 N N . GLU A 1 90 ? 3.667 -1.205 -6.952 1.00 92.06 90 GLU A N 1
ATOM 702 C CA . GLU A 1 90 ? 3.747 -2.088 -8.129 1.00 92.06 90 GLU A CA 1
ATOM 703 C C . GLU A 1 90 ? 3.700 -1.275 -9.435 1.00 92.06 90 GLU A C 1
ATOM 705 O O . GLU A 1 90 ? 4.600 -1.397 -10.266 1.00 92.06 90 GLU A O 1
ATOM 710 N N . ASP A 1 91 ? 2.724 -0.371 -9.575 1.00 87.38 91 ASP A N 1
ATOM 711 C CA . ASP A 1 91 ? 2.585 0.519 -10.737 1.00 87.38 91 ASP A CA 1
ATOM 712 C C . ASP A 1 91 ? 3.830 1.398 -10.935 1.00 87.38 91 ASP A C 1
ATOM 714 O O . ASP A 1 91 ? 4.265 1.656 -12.059 1.00 87.38 91 ASP A O 1
ATOM 718 N N . LYS A 1 92 ? 4.430 1.868 -9.837 1.00 86.69 92 LYS A N 1
ATOM 719 C CA . LYS A 1 92 ? 5.653 2.675 -9.868 1.00 86.69 92 LYS A CA 1
ATOM 720 C C . LYS A 1 92 ? 6.860 1.880 -10.362 1.00 86.69 92 LYS A C 1
ATOM 722 O O . LYS A 1 92 ? 7.680 2.436 -11.100 1.00 86.69 92 LYS A O 1
ATOM 727 N N . THR A 1 93 ? 6.982 0.618 -9.959 1.00 90.25 93 THR A N 1
ATOM 728 C CA . THR A 1 93 ? 8.030 -0.280 -10.458 1.00 90.25 93 THR A CA 1
ATOM 729 C C . THR A 1 93 ? 7.864 -0.493 -11.958 1.00 90.25 93 THR A C 1
ATOM 731 O O . THR A 1 93 ? 8.797 -0.200 -12.702 1.00 90.25 93 THR A O 1
ATOM 734 N N . LEU A 1 94 ? 6.655 -0.846 -12.410 1.00 87.88 94 LEU A N 1
ATOM 735 C CA . LEU A 1 94 ? 6.353 -1.037 -13.834 1.00 87.88 94 LEU A CA 1
ATOM 736 C C . LEU A 1 94 ? 6.634 0.224 -14.663 1.00 87.88 94 LEU A C 1
ATOM 738 O O . LEU A 1 94 ? 7.227 0.154 -15.736 1.00 87.88 94 LEU A O 1
ATOM 742 N N . LEU A 1 95 ? 6.255 1.403 -14.158 1.00 84.69 95 LEU A N 1
ATOM 743 C CA . LEU A 1 95 ? 6.562 2.668 -14.828 1.00 84.69 95 LEU A CA 1
ATOM 744 C C . LEU A 1 95 ? 8.073 2.913 -14.935 1.00 84.69 95 LEU A C 1
ATOM 746 O O . LEU A 1 95 ? 8.527 3.470 -15.931 1.00 84.69 95 LEU A O 1
ATOM 750 N N . SER A 1 96 ? 8.841 2.539 -13.911 1.00 86.56 96 SER A N 1
ATOM 751 C CA . SER A 1 96 ? 10.296 2.723 -13.906 1.00 86.56 96 SER A CA 1
ATOM 752 C C . SER A 1 96 ? 10.988 1.783 -14.895 1.00 86.56 96 SER A C 1
ATOM 754 O O . SER A 1 96 ? 11.926 2.209 -15.565 1.00 86.56 96 SER A O 1
ATOM 756 N N . GLU A 1 97 ? 10.506 0.545 -15.015 1.00 89.31 97 GLU A N 1
ATOM 757 C CA . GLU A 1 97 ? 10.957 -0.425 -16.021 1.00 89.31 97 GLU A CA 1
ATOM 758 C C . GLU A 1 97 ? 10.654 0.090 -17.431 1.00 89.31 97 GLU A C 1
ATOM 760 O O . GLU A 1 97 ? 11.578 0.313 -18.204 1.00 89.31 97 GLU A O 1
ATOM 765 N N . LEU A 1 98 ? 9.407 0.480 -17.711 1.00 85.06 98 LEU A N 1
ATOM 766 C CA . LEU A 1 98 ? 9.038 1.053 -19.009 1.00 85.06 98 LEU A CA 1
ATOM 767 C C . LEU A 1 98 ? 9.870 2.297 -19.369 1.00 85.06 98 LEU A C 1
ATOM 769 O O . LEU A 1 98 ? 10.248 2.502 -20.521 1.00 85.06 98 LEU A O 1
ATOM 773 N N . GLN A 1 99 ? 10.151 3.165 -18.394 1.00 84.31 99 GLN A N 1
ATOM 774 C CA . GLN A 1 99 ? 11.004 4.338 -18.607 1.00 84.31 99 GLN A CA 1
ATOM 775 C C . GLN A 1 99 ? 12.450 3.973 -18.941 1.00 84.31 99 GLN A C 1
ATOM 777 O O . GLN A 1 99 ? 13.118 4.743 -19.635 1.00 84.31 99 GLN A O 1
ATOM 782 N N . LYS A 1 100 ? 12.949 2.856 -18.413 1.00 87.31 100 LYS A N 1
ATOM 783 C CA . LYS A 1 100 ? 14.269 2.328 -18.739 1.00 87.31 100 LYS A CA 1
ATOM 784 C C . LYS A 1 100 ? 14.261 1.772 -20.164 1.00 87.31 100 LYS A C 1
ATOM 786 O O . LYS A 1 100 ? 15.078 2.222 -20.961 1.00 87.31 100 LYS A O 1
ATOM 791 N N . ASP A 1 101 ? 13.288 0.933 -20.500 1.00 85.19 101 ASP A N 1
ATOM 792 C CA . ASP A 1 101 ? 13.169 0.312 -21.825 1.00 85.19 101 ASP A CA 1
ATOM 793 C C . ASP A 1 101 ? 13.038 1.375 -22.926 1.00 85.19 101 ASP A C 1
ATOM 795 O O . ASP A 1 101 ? 13.733 1.336 -23.938 1.00 85.19 101 ASP A O 1
ATOM 799 N N . LEU A 1 102 ? 12.226 2.416 -22.698 1.00 84.62 102 LEU A N 1
ATOM 800 C CA . L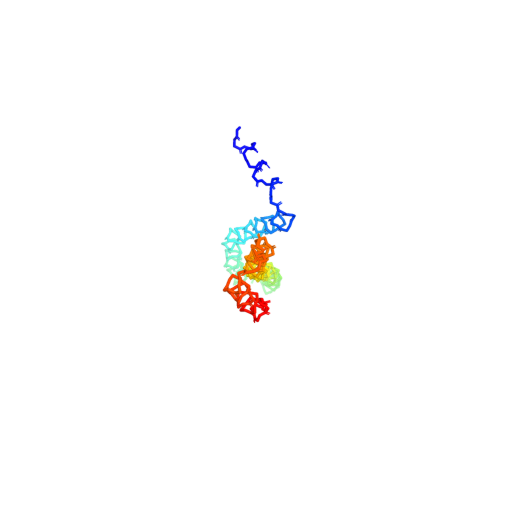EU A 1 102 ? 12.100 3.541 -23.632 1.00 84.62 102 LEU A CA 1
ATOM 801 C C . LEU A 1 102 ? 13.403 4.329 -23.808 1.00 84.62 102 LEU A C 1
ATOM 803 O O . LEU A 1 102 ? 13.653 4.859 -24.890 1.00 84.62 102 LEU A O 1
ATOM 807 N N . LYS A 1 103 ? 14.225 4.454 -22.761 1.00 83.31 103 LYS A N 1
ATOM 808 C CA . LYS A 1 103 ? 15.534 5.110 -22.879 1.00 83.31 103 LYS A CA 1
ATOM 809 C C . LYS A 1 103 ? 16.503 4.263 -23.687 1.00 83.31 103 LYS A C 1
ATOM 811 O O . LYS A 1 103 ? 17.176 4.816 -24.547 1.00 83.31 103 LYS A O 1
ATOM 816 N N . GLU A 1 104 ? 16.556 2.963 -23.423 1.00 85.31 104 GLU A N 1
ATOM 817 C CA . GLU A 1 104 ? 17.400 2.027 -24.172 1.00 85.31 104 GLU A CA 1
ATOM 818 C C . GLU A 1 104 ? 17.006 2.014 -25.652 1.00 85.31 104 GLU A C 1
ATOM 820 O O . GLU A 1 104 ? 17.861 2.179 -26.520 1.00 85.31 104 GLU A O 1
ATOM 825 N N . PHE A 1 105 ? 15.703 1.963 -25.935 1.00 80.12 105 PHE A N 1
ATOM 826 C CA . PHE A 1 105 ? 15.174 2.059 -27.291 1.00 80.12 105 PHE A CA 1
ATOM 827 C C . PHE A 1 105 ? 15.515 3.388 -27.979 1.00 80.12 105 PHE A C 1
ATOM 829 O O . PHE A 1 105 ? 15.936 3.389 -29.134 1.00 80.12 105 PHE A O 1
ATOM 836 N N . ASN A 1 106 ? 15.382 4.524 -27.287 1.00 82.50 106 ASN A N 1
ATOM 837 C CA . ASN A 1 106 ? 15.760 5.821 -27.854 1.00 82.50 106 ASN A CA 1
ATOM 838 C C . ASN A 1 106 ? 17.263 5.907 -28.145 1.00 82.50 106 ASN A C 1
ATOM 840 O O . ASN A 1 106 ? 17.633 6.401 -29.204 1.00 82.50 106 ASN A O 1
ATOM 844 N N . CYS A 1 107 ? 18.125 5.408 -27.256 1.00 83.31 107 CYS A N 1
ATOM 845 C CA . CYS A 1 107 ? 19.567 5.372 -27.509 1.00 83.31 107 CYS A CA 1
ATOM 846 C C . CYS A 1 107 ? 19.909 4.494 -28.720 1.00 83.31 107 CYS A C 1
ATOM 848 O O . CYS A 1 107 ? 20.746 4.877 -29.535 1.00 83.31 107 CYS A O 1
ATOM 850 N N . TRP A 1 108 ? 19.239 3.348 -28.868 1.00 86.31 108 TRP A N 1
ATOM 851 C CA . TRP A 1 108 ? 19.387 2.498 -30.049 1.00 86.31 108 TRP A CA 1
ATOM 852 C C . TRP A 1 108 ? 18.944 3.221 -31.330 1.00 86.31 108 TRP A C 1
ATOM 854 O O . TRP A 1 108 ? 19.668 3.209 -32.325 1.00 86.31 108 TRP A O 1
ATOM 864 N N . LEU A 1 109 ? 17.801 3.917 -31.301 1.00 82.00 109 LEU A N 1
ATOM 865 C CA . LEU A 1 109 ? 17.336 4.721 -32.436 1.00 82.00 109 LEU A CA 1
ATOM 866 C C . LEU A 1 109 ? 18.320 5.837 -32.803 1.00 82.00 109 LEU A C 1
ATOM 868 O O . LEU A 1 109 ? 18.610 6.026 -33.982 1.00 82.00 109 LEU A O 1
ATOM 872 N N . GLU A 1 110 ? 18.837 6.570 -31.816 1.00 83.44 110 GLU A N 1
ATOM 873 C CA . GLU A 1 110 ? 19.810 7.647 -32.031 1.00 83.44 110 GLU A CA 1
ATOM 874 C C . GLU A 1 110 ? 21.084 7.132 -32.715 1.00 83.44 110 GLU A C 1
ATOM 876 O O . GLU A 1 110 ? 21.603 7.777 -33.632 1.00 83.44 110 GLU A O 1
ATOM 881 N N . GLU A 1 111 ? 21.563 5.953 -32.317 1.00 81.38 111 GLU A N 1
ATOM 882 C CA . GLU A 1 111 ? 22.739 5.325 -32.916 1.00 81.38 111 GLU A CA 1
ATOM 883 C C . GLU A 1 111 ? 22.457 4.813 -34.339 1.00 81.38 111 GLU A C 1
ATOM 885 O O . GLU A 1 111 ? 23.240 5.078 -35.258 1.00 81.38 111 GLU A O 1
ATOM 890 N N . GLY A 1 112 ? 21.285 4.217 -34.578 1.00 79.56 112 GLY A N 1
ATOM 891 C CA . GLY A 1 112 ? 20.838 3.855 -35.924 1.00 79.56 112 GLY A CA 1
ATOM 892 C C . GLY A 1 112 ? 20.735 5.070 -36.855 1.00 79.56 112 GLY A C 1
ATOM 893 O O . GLY A 1 112 ? 21.215 5.046 -37.993 1.00 79.56 112 GLY A O 1
ATOM 894 N N . GLU A 1 113 ? 20.183 6.183 -36.367 1.00 80.50 113 GLU A N 1
ATOM 895 C CA . GLU A 1 113 ? 20.129 7.439 -37.119 1.00 80.50 113 GLU A CA 1
ATOM 896 C C . GLU A 1 113 ? 21.521 8.031 -37.393 1.00 80.50 113 GLU A C 1
ATOM 898 O O . GLU A 1 113 ? 21.725 8.673 -38.429 1.00 80.50 113 GLU A O 1
ATOM 903 N N . ARG A 1 114 ? 22.492 7.852 -36.488 1.00 78.62 114 ARG A N 1
ATOM 904 C CA . ARG A 1 114 ? 23.885 8.284 -36.692 1.00 78.62 114 ARG A CA 1
ATOM 905 C C . ARG A 1 114 ? 24.526 7.537 -37.858 1.00 78.62 114 ARG A C 1
ATOM 907 O O . ARG A 1 114 ? 25.213 8.158 -38.667 1.00 78.62 114 ARG A O 1
ATOM 914 N N . ILE A 1 115 ? 24.271 6.237 -37.968 1.00 71.69 115 ILE A N 1
ATOM 915 C CA . ILE A 1 115 ? 24.819 5.378 -39.024 1.00 71.69 115 ILE A CA 1
ATOM 916 C C . ILE A 1 115 ? 24.254 5.747 -40.394 1.00 71.69 115 ILE A C 1
ATOM 918 O O . ILE A 1 115 ? 25.009 5.884 -41.354 1.00 71.69 115 ILE A O 1
ATOM 922 N N . VAL A 1 116 ? 22.942 5.980 -40.488 1.00 74.25 116 VAL A N 1
ATOM 923 C CA . VAL A 1 116 ? 22.301 6.414 -41.745 1.00 74.25 116 VAL A CA 1
ATOM 924 C C . VAL A 1 116 ? 22.862 7.755 -42.238 1.00 74.25 116 VAL A C 1
ATOM 926 O O . VAL A 1 116 ? 22.860 8.022 -43.438 1.00 74.25 116 VAL A O 1
ATOM 929 N N . ARG A 1 117 ? 23.375 8.596 -41.332 1.00 76.00 117 ARG A N 1
ATOM 930 C CA . ARG A 1 117 ? 24.015 9.878 -41.663 1.00 76.00 117 ARG A CA 1
ATOM 931 C C . ARG A 1 117 ? 25.478 9.763 -42.110 1.00 76.00 117 ARG A C 1
ATOM 933 O O . ARG A 1 117 ? 26.058 10.791 -42.454 1.00 76.00 117 ARG A O 1
ATOM 940 N N . ILE A 1 118 ? 26.089 8.575 -42.110 1.00 76.12 118 ILE A N 1
ATOM 941 C CA . ILE A 1 118 ? 27.462 8.391 -42.601 1.00 76.12 118 ILE A CA 1
ATOM 942 C C . ILE A 1 118 ? 27.487 8.629 -44.119 1.00 76.12 118 ILE A C 1
ATOM 944 O O . ILE A 1 118 ? 26.869 7.892 -44.886 1.00 76.12 118 ILE A O 1
ATOM 948 N N . GLU A 1 119 ? 28.219 9.656 -44.564 1.00 71.44 119 GLU A N 1
ATOM 949 C CA . GLU A 1 119 ? 28.474 9.881 -45.989 1.00 71.44 119 GLU A CA 1
ATOM 950 C C . GLU A 1 119 ? 29.347 8.754 -46.548 1.00 71.44 119 GLU A C 1
ATOM 952 O O . GLU A 1 119 ? 30.494 8.561 -46.140 1.00 71.44 119 GLU A O 1
ATOM 957 N N . LEU A 1 120 ? 28.797 8.020 -47.514 1.00 70.88 120 LEU A N 1
ATOM 958 C CA . LEU A 1 120 ? 29.539 7.014 -48.261 1.00 70.88 120 LEU A CA 1
ATOM 959 C C . LEU A 1 120 ? 30.367 7.717 -49.334 1.00 70.88 120 LEU A C 1
ATOM 961 O O . LEU A 1 120 ? 29.811 8.381 -50.211 1.00 70.88 120 LEU A O 1
ATOM 965 N N . VAL A 1 121 ? 31.688 7.547 -49.291 1.00 75.94 121 VAL A N 1
ATOM 966 C CA . VAL A 1 121 ? 32.594 8.116 -50.297 1.00 75.94 121 VAL A CA 1
ATOM 967 C C . VAL A 1 121 ? 32.853 7.075 -51.394 1.00 75.94 121 VAL A C 1
ATOM 969 O O . VAL A 1 121 ? 33.528 6.071 -51.135 1.00 75.94 121 VAL A O 1
ATOM 972 N N . PRO A 1 122 ? 32.359 7.275 -52.634 1.00 67.06 122 PRO A N 1
ATOM 973 C CA . PRO A 1 122 ? 32.581 6.328 -53.722 1.00 67.06 122 PRO A CA 1
ATOM 974 C C . PRO A 1 122 ? 34.078 6.176 -54.022 1.00 67.06 122 PRO A C 1
ATOM 976 O O . PRO A 1 122 ? 34.788 7.166 -54.182 1.00 67.06 122 PRO A O 1
ATOM 979 N N . GLY A 1 123 ? 34.558 4.934 -54.113 1.00 67.06 123 GLY A N 1
ATOM 980 C CA . GLY A 1 123 ? 35.967 4.621 -54.387 1.00 67.06 123 GLY A CA 1
ATOM 981 C C . GLY A 1 123 ? 36.856 4.453 -53.148 1.00 67.06 123 GLY A C 1
ATOM 982 O O . GLY A 1 123 ? 38.015 4.074 -53.298 1.00 67.06 123 GLY A O 1
ATOM 983 N N . ASN A 1 124 ? 36.334 4.666 -51.934 1.00 78.00 124 ASN A N 1
ATOM 984 C CA . ASN A 1 124 ? 37.035 4.345 -50.688 1.00 78.00 124 ASN A CA 1
ATOM 985 C C . ASN A 1 124 ? 36.501 3.032 -50.085 1.00 78.00 124 ASN A C 1
ATOM 987 O O . ASN A 1 124 ? 35.579 3.028 -49.271 1.00 78.00 124 ASN A O 1
ATOM 991 N N . GLU A 1 125 ? 37.088 1.900 -50.485 1.00 77.50 125 GLU A N 1
ATOM 992 C CA . GLU A 1 125 ? 36.684 0.565 -50.010 1.00 77.50 125 GLU A CA 1
ATOM 993 C C . GLU A 1 125 ? 36.773 0.392 -48.487 1.00 77.50 125 GLU A C 1
ATOM 995 O O . GLU A 1 125 ? 35.987 -0.365 -47.919 1.00 77.50 125 GLU A O 1
ATOM 1000 N N . GLN A 1 126 ? 37.697 1.088 -47.816 1.00 76.56 126 GLN A N 1
ATOM 1001 C CA . GLN A 1 126 ?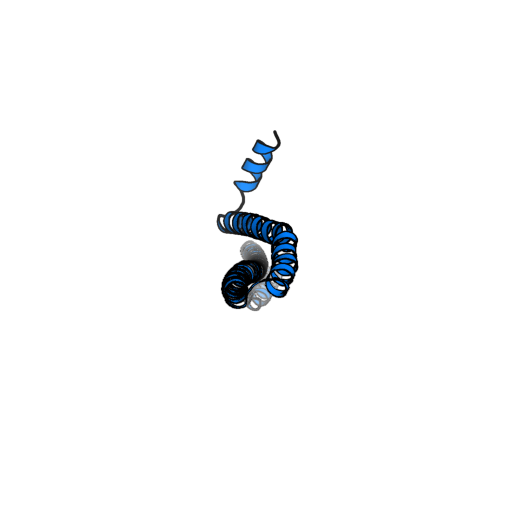 37.841 1.003 -46.362 1.00 76.56 126 GLN A CA 1
ATOM 1002 C C . GLN A 1 126 ? 36.656 1.675 -45.658 1.00 76.56 126 GLN A C 1
ATOM 1004 O O . GLN A 1 126 ? 36.031 1.066 -44.799 1.00 76.56 126 GLN A O 1
ATOM 1009 N N . ASN A 1 127 ? 36.260 2.869 -46.111 1.00 76.81 127 ASN A N 1
ATOM 1010 C CA . ASN A 1 127 ? 35.084 3.580 -45.599 1.00 76.81 127 ASN A CA 1
ATOM 1011 C C . ASN A 1 127 ? 33.783 2.773 -45.773 1.00 76.81 127 ASN A C 1
ATOM 1013 O O . ASN A 1 127 ? 32.929 2.773 -44.885 1.00 76.81 127 ASN A O 1
ATOM 1017 N N . LEU A 1 128 ? 33.650 2.044 -46.885 1.00 75.31 128 LEU A N 1
ATOM 1018 C CA . LEU A 1 128 ? 32.507 1.161 -47.129 1.00 75.31 128 LEU A CA 1
ATOM 1019 C C . LEU A 1 128 ? 32.514 -0.073 -46.211 1.00 75.31 128 LEU A C 1
ATOM 1021 O O . LEU A 1 128 ? 31.456 -0.463 -45.716 1.00 75.31 128 LEU A O 1
ATOM 1025 N N . LYS A 1 129 ? 33.685 -0.676 -45.959 1.00 78.19 129 LYS A N 1
ATOM 1026 C CA . LYS A 1 129 ? 33.825 -1.819 -45.038 1.00 78.19 129 LYS A CA 1
ATOM 1027 C C . LYS A 1 129 ? 33.535 -1.426 -43.593 1.00 78.19 129 LYS A C 1
ATOM 1029 O O . LYS A 1 129 ? 32.741 -2.107 -42.951 1.00 78.19 129 LYS A O 1
ATOM 1034 N N . ASP A 1 130 ? 34.093 -0.311 -43.132 1.00 79.94 130 ASP A N 1
ATOM 1035 C CA . ASP A 1 130 ? 33.908 0.184 -41.764 1.00 79.94 130 ASP A CA 1
ATOM 1036 C C . ASP A 1 130 ? 32.432 0.550 -41.505 1.00 79.94 130 ASP A C 1
ATOM 1038 O O . ASP A 1 130 ? 31.862 0.226 -40.460 1.00 79.94 130 ASP A O 1
ATOM 1042 N N . SER A 1 131 ? 31.766 1.158 -42.496 1.00 74.06 131 SER A N 1
ATOM 1043 C CA . SER A 1 131 ? 30.332 1.474 -42.417 1.00 74.06 131 SER A CA 1
ATOM 1044 C C . SER A 1 131 ? 29.468 0.208 -42.390 1.00 74.06 131 SER A C 1
ATOM 1046 O O . SER A 1 131 ? 28.522 0.123 -41.611 1.00 74.06 131 SER A O 1
ATOM 1048 N N . LEU A 1 132 ? 29.804 -0.806 -43.198 1.00 77.00 132 LEU A N 1
ATOM 1049 C CA . LEU A 1 132 ? 29.093 -2.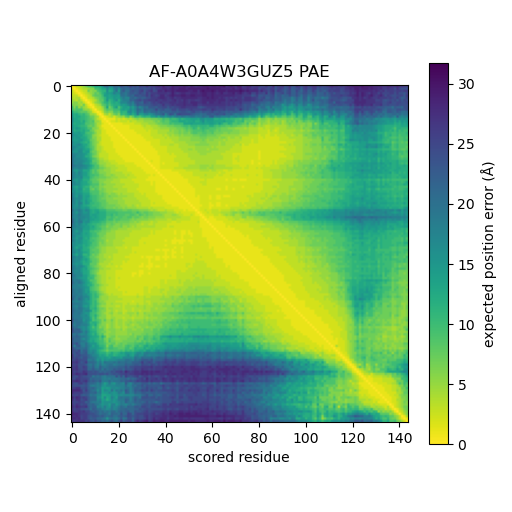088 -43.222 1.00 77.00 132 LEU A CA 1
ATOM 1050 C C . LEU A 1 132 ? 29.269 -2.882 -41.918 1.00 77.00 132 LEU A C 1
ATOM 1052 O O . LEU A 1 132 ? 28.324 -3.528 -41.470 1.00 77.00 132 LEU A O 1
ATOM 1056 N N . GLU A 1 133 ? 30.457 -2.855 -41.318 1.00 79.94 133 GLU A N 1
ATOM 1057 C CA . GLU A 1 133 ? 30.725 -3.482 -40.018 1.00 79.94 133 GLU A CA 1
ATOM 1058 C C . GLU A 1 133 ? 29.927 -2.802 -38.899 1.00 79.94 133 GLU A C 1
ATOM 1060 O O . GLU A 1 133 ? 29.267 -3.481 -38.113 1.00 79.94 133 GLU A O 1
ATOM 1065 N N . THR A 1 134 ? 29.876 -1.468 -38.909 1.00 78.00 134 THR A N 1
ATOM 1066 C CA . THR A 1 134 ? 29.080 -0.679 -37.955 1.00 78.00 134 THR A CA 1
ATOM 1067 C C . THR A 1 134 ? 27.581 -0.985 -38.069 1.00 78.00 134 THR A C 1
ATOM 1069 O O . THR A 1 134 ? 26.918 -1.198 -37.057 1.00 78.00 134 THR A O 1
ATOM 1072 N N . VAL A 1 135 ? 27.041 -1.071 -39.294 1.00 76.94 135 VAL A N 1
ATOM 1073 C CA . VAL A 1 135 ? 25.632 -1.446 -39.534 1.00 76.94 135 VAL A CA 1
ATOM 1074 C C . VAL A 1 135 ? 25.328 -2.848 -38.999 1.00 76.94 135 VAL A C 1
ATOM 1076 O O . VAL A 1 135 ? 24.288 -3.055 -38.382 1.00 76.94 135 VAL A O 1
ATOM 1079 N N . LYS A 1 136 ? 26.220 -3.821 -39.226 1.00 76.00 136 LYS A N 1
ATOM 1080 C CA . LYS A 1 136 ? 26.005 -5.213 -38.800 1.00 76.00 136 LYS A CA 1
ATOM 1081 C C . LYS A 1 136 ? 25.958 -5.361 -37.281 1.00 76.00 136 LYS A C 1
ATOM 1083 O O . LYS A 1 136 ? 25.044 -6.004 -36.784 1.00 76.00 136 LYS A O 1
ATOM 1088 N N . LEU A 1 137 ? 26.884 -4.726 -36.560 1.00 74.69 137 LEU A N 1
ATOM 1089 C CA . LEU A 1 137 ? 26.935 -4.788 -35.093 1.00 74.69 137 LEU A CA 1
ATOM 1090 C C . LEU A 1 137 ? 25.660 -4.239 -34.434 1.00 74.69 137 LEU A C 1
ATOM 1092 O O . LEU A 1 137 ? 25.223 -4.751 -33.414 1.00 74.69 137 LEU A O 1
ATOM 1096 N N . GLN A 1 138 ? 25.035 -3.232 -35.041 1.00 69.75 138 GLN A N 1
ATOM 1097 C CA . GLN A 1 138 ? 23.837 -2.580 -34.509 1.00 69.75 138 GLN A CA 1
ATOM 1098 C C . GLN A 1 138 ? 22.514 -3.274 -34.853 1.00 69.75 138 GLN A C 1
ATOM 1100 O O . GLN A 1 138 ? 21.552 -3.174 -34.090 1.00 69.75 138 GLN A O 1
ATOM 1105 N N . VAL A 1 139 ? 22.451 -3.985 -35.984 1.00 67.25 139 VAL A N 1
ATOM 1106 C CA . VAL A 1 139 ? 21.281 -4.803 -36.358 1.00 67.25 139 VAL A CA 1
ATOM 1107 C C . VAL A 1 139 ? 21.126 -6.008 -35.425 1.00 67.25 139 VAL A C 1
ATOM 1109 O O . VAL A 1 139 ? 20.001 -6.433 -35.167 1.00 67.25 139 VAL A O 1
ATOM 1112 N N . ASP A 1 140 ? 22.233 -6.514 -34.880 1.00 64.75 140 ASP A N 1
ATOM 1113 C CA . ASP A 1 140 ? 22.238 -7.639 -33.940 1.00 64.75 140 ASP A CA 1
ATOM 1114 C C . ASP A 1 140 ? 21.868 -7.223 -32.494 1.00 64.75 140 ASP A C 1
ATOM 1116 O O . ASP A 1 140 ? 21.567 -8.082 -31.666 1.00 64.75 140 ASP A O 1
ATOM 1120 N N . GLU A 1 141 ? 21.823 -5.917 -32.191 1.00 64.06 141 GLU A N 1
ATOM 1121 C CA . GLU A 1 141 ? 21.533 -5.342 -30.864 1.00 64.06 141 GLU A CA 1
ATOM 1122 C C . GLU A 1 141 ? 20.129 -4.712 -30.763 1.00 64.06 141 GLU A C 1
ATOM 1124 O O . GLU A 1 141 ? 19.962 -3.639 -30.183 1.00 64.06 141 GLU A O 1
ATOM 1129 N N . ILE A 1 142 ? 19.089 -5.341 -31.320 1.00 59.47 142 ILE A N 1
ATOM 1130 C CA . ILE A 1 142 ? 17.713 -4.883 -31.050 1.00 59.47 142 ILE A CA 1
ATOM 1131 C C . ILE A 1 142 ? 17.451 -5.030 -29.538 1.00 59.47 142 ILE A C 1
ATOM 1133 O O . ILE A 1 142 ? 17.532 -6.156 -29.035 1.00 59.47 142 ILE A O 1
ATOM 1137 N N . PRO A 1 143 ? 17.127 -3.944 -28.805 1.00 61.16 143 PRO A N 1
ATOM 1138 C CA . PRO A 1 143 ? 16.771 -4.044 -27.393 1.00 61.16 143 PRO A CA 1
ATOM 1139 C C . PRO A 1 143 ? 15.545 -4.958 -27.244 1.00 61.16 143 PRO A C 1
ATOM 1141 O O . PRO A 1 143 ? 14.538 -4.742 -27.923 1.00 61.16 143 PRO A O 1
ATOM 1144 N N . SER A 1 144 ? 15.664 -6.006 -26.419 1.00 57.44 144 SER A N 1
ATOM 1145 C CA . SER A 1 144 ? 14.632 -7.036 -26.196 1.00 57.44 144 SER A CA 1
ATOM 1146 C C . SER A 1 144 ? 13.435 -6.527 -25.410 1.00 57.44 144 SER A C 1
ATOM 1148 O O . SER A 1 144 ? 13.696 -5.914 -24.352 1.00 57.44 144 SER A O 1
#

Foldseek 3Di:
DVVVVVVVVVVPDPPVVVVLVVLVVVLVVLVVVLVVCVVVLVVLVVVLVVVLVVDDPVVNVVSVVVNVVVVVVSVVSVVVSVVSVVVSVVVVVVVVVVVVLVVVQVVLVVLVVVLVPQDDDPPPVVSVVVSVVSVVVSVVPDPD